Protein AF-A0A097PQG5-F1 (afdb_monomer_lite)

Sequence (166 aa):
MKFKAFMTETGVNLLEKRFIPSLEKTAKTCHLYFTKTHTLFLHNLLNGDGIQSIAQFTNQLLFDDFKISSQNDDRIAFLIDLSLLLRALRSSVAVCSDYNRLQIKLVKKVNQNCTVAMPFLTFETRGFKSAVIQDIPISKPLSRAQVVELQNALDMAQDIPQTLIQ

InterPro domains:
  IPR007150 HUS1/Mec3 [PF04005] (1-161)
  IPR007150 HUS1/Mec3 [PTHR12900] (1-166)

Structure (mmCIF, N/CA/C/O backbone):
data_AF-A0A097PQG5-F1
#
_entry.id   AF-A0A097PQG5-F1
#
loop_
_atom_site.group_PDB
_atom_site.id
_atom_site.type_symbol
_atom_site.label_atom_id
_atom_site.label_alt_id
_atom_site.label_comp_id
_atom_site.label_asym_id
_atom_site.label_entity_id
_atom_site.label_seq_id
_atom_site.pdbx_PDB_ins_code
_atom_site.Cartn_x
_atom_site.Cartn_y
_atom_site.Cartn_z
_atom_site.occupancy
_atom_site.B_iso_or_equiv
_atom_site.auth_seq_id
_atom_site.auth_comp_id
_atom_site.auth_asym_id
_atom_site.auth_atom_id
_atom_site.pdbx_PDB_model_num
ATOM 1 N N . MET A 1 1 ? 2.535 -10.122 12.730 1.00 89.94 1 MET A N 1
ATOM 2 C CA . MET A 1 1 ? 1.948 -9.705 11.440 1.00 89.94 1 MET A CA 1
ATOM 3 C C . MET A 1 1 ? 2.916 -10.023 10.315 1.00 89.94 1 MET A C 1
ATOM 5 O O . MET A 1 1 ? 4.123 -9.960 10.537 1.00 89.94 1 MET A O 1
ATOM 9 N N . LYS A 1 2 ? 2.404 -10.394 9.147 1.00 94.38 2 LYS A N 1
ATOM 10 C CA . LYS A 1 2 ? 3.172 -10.669 7.932 1.00 94.38 2 LYS A CA 1
ATOM 11 C C . LYS A 1 2 ? 2.433 -10.035 6.760 1.00 94.38 2 LYS A C 1
ATOM 13 O O . LYS A 1 2 ? 1.211 -10.115 6.698 1.00 94.38 2 LYS A O 1
ATOM 18 N N . PHE A 1 3 ? 3.180 -9.430 5.852 1.00 97.75 3 PHE A N 1
ATOM 19 C CA . PHE A 1 3 ? 2.669 -8.945 4.578 1.00 97.75 3 PHE A CA 1
ATOM 20 C C . PHE A 1 3 ? 3.714 -9.237 3.505 1.00 97.75 3 PHE A C 1
ATOM 22 O O . PHE A 1 3 ? 4.904 -8.985 3.717 1.00 97.75 3 PHE A O 1
ATOM 29 N N . LYS A 1 4 ? 3.275 -9.804 2.386 1.00 98.12 4 LYS A N 1
ATOM 30 C CA . LYS A 1 4 ? 4.079 -10.037 1.188 1.00 98.12 4 LYS A CA 1
ATOM 31 C C . LYS A 1 4 ? 3.160 -10.003 -0.027 1.00 98.12 4 LYS A C 1
ATOM 33 O O . LYS A 1 4 ? 2.117 -10.642 -0.008 1.00 98.12 4 LYS A O 1
ATOM 38 N N . ALA A 1 5 ? 3.579 -9.313 -1.074 1.00 97.69 5 ALA A N 1
ATOM 39 C CA . ALA A 1 5 ? 2.872 -9.252 -2.342 1.00 97.69 5 ALA A CA 1
ATOM 40 C C . ALA A 1 5 ? 3.871 -9.071 -3.490 1.00 97.69 5 ALA A C 1
ATOM 42 O O . ALA A 1 5 ? 4.981 -8.574 -3.275 1.00 97.69 5 ALA A O 1
ATOM 43 N N . PHE A 1 6 ? 3.478 -9.451 -4.700 1.00 96.94 6 PHE A N 1
ATOM 44 C CA . PHE A 1 6 ? 4.130 -9.006 -5.927 1.00 96.94 6 PHE A CA 1
ATOM 45 C C . PHE A 1 6 ? 3.255 -7.939 -6.565 1.00 96.94 6 PHE A C 1
ATOM 47 O O . PHE A 1 6 ? 2.044 -8.081 -6.590 1.00 96.94 6 PHE A O 1
ATOM 54 N N . MET A 1 7 ? 3.828 -6.853 -7.061 1.00 95.75 7 MET A N 1
ATOM 55 C CA . MET A 1 7 ? 3.031 -5.830 -7.726 1.00 95.75 7 MET A CA 1
ATOM 56 C C . MET A 1 7 ? 2.669 -6.246 -9.152 1.00 95.75 7 MET A C 1
ATOM 58 O O . MET A 1 7 ? 3.453 -6.906 -9.844 1.00 95.75 7 MET A O 1
ATOM 62 N N . THR A 1 8 ? 1.480 -5.853 -9.600 1.00 95.25 8 THR A N 1
ATOM 63 C CA . THR A 1 8 ? 1.106 -5.880 -11.022 1.00 95.25 8 THR A CA 1
ATOM 64 C C . THR A 1 8 ? 1.790 -4.726 -11.754 1.00 95.25 8 THR A C 1
ATOM 66 O O . THR A 1 8 ? 2.112 -3.698 -11.154 1.00 95.25 8 THR A O 1
ATOM 69 N N . GLU A 1 9 ? 1.992 -4.854 -13.065 1.00 92.62 9 GLU A N 1
ATOM 70 C CA . GLU A 1 9 ? 2.520 -3.749 -13.875 1.00 92.62 9 GLU A CA 1
ATOM 71 C C . GLU A 1 9 ? 1.590 -2.524 -13.821 1.00 92.62 9 GLU A C 1
ATOM 73 O O . GLU A 1 9 ? 2.040 -1.386 -13.659 1.00 92.62 9 GLU A O 1
ATOM 78 N N . THR A 1 10 ? 0.275 -2.757 -13.880 1.00 94.44 10 THR A N 1
ATOM 79 C CA . THR A 1 10 ? -0.747 -1.715 -13.739 1.00 94.44 10 THR A CA 1
ATOM 80 C C . THR A 1 10 ? -0.638 -1.000 -12.396 1.00 94.44 10 THR A C 1
ATOM 82 O O . THR A 1 10 ? -0.637 0.229 -12.366 1.00 94.44 10 THR A O 1
ATOM 85 N N . GLY A 1 11 ? -0.495 -1.742 -11.296 1.00 95.69 11 GLY A N 1
ATOM 86 C CA . GLY A 1 11 ? -0.351 -1.197 -9.950 1.00 95.69 11 GLY A CA 1
ATOM 87 C C . GLY A 1 11 ? 0.916 -0.363 -9.793 1.00 95.69 11 GLY A C 1
ATOM 88 O O . GLY A 1 11 ? 0.865 0.738 -9.247 1.00 95.69 11 GLY A O 1
ATOM 89 N N . VAL A 1 12 ? 2.042 -0.840 -10.331 1.00 94.62 12 VAL A N 1
ATOM 90 C CA . VAL A 1 12 ? 3.304 -0.086 -10.348 1.00 94.62 12 VAL A CA 1
ATOM 91 C C . VAL A 1 12 ? 3.147 1.224 -11.114 1.00 94.62 12 VAL A C 1
ATOM 93 O O . VAL A 1 12 ? 3.441 2.282 -10.565 1.00 94.62 12 VAL A O 1
ATOM 96 N N . ASN A 1 13 ? 2.646 1.179 -12.351 1.00 94.44 13 ASN A N 1
ATOM 97 C CA . ASN A 1 13 ? 2.461 2.374 -13.178 1.00 94.44 13 ASN A CA 1
ATOM 98 C C . ASN A 1 13 ? 1.472 3.366 -12.545 1.00 94.44 13 ASN A C 1
ATOM 100 O O . ASN A 1 13 ? 1.703 4.576 -12.575 1.00 94.44 13 ASN A O 1
ATOM 104 N N . LEU A 1 14 ? 0.383 2.868 -11.954 1.00 96.62 14 LEU A N 1
ATOM 105 C CA . LEU A 1 14 ? -0.605 3.684 -11.255 1.00 96.62 14 LEU A CA 1
ATOM 106 C C . LEU A 1 14 ? 0.019 4.420 -10.067 1.00 96.62 14 LEU A C 1
ATOM 108 O O . LEU A 1 14 ? -0.134 5.638 -9.961 1.00 96.62 14 LEU A O 1
ATOM 112 N N . LEU A 1 15 ? 0.725 3.701 -9.191 1.00 97.19 15 LEU A N 1
ATOM 113 C CA . LEU A 1 15 ? 1.319 4.294 -7.997 1.00 97.19 15 LEU A CA 1
ATOM 114 C C . LEU A 1 15 ? 2.502 5.206 -8.345 1.00 97.19 15 LEU A C 1
ATOM 116 O O . LEU A 1 15 ? 2.534 6.340 -7.878 1.00 97.19 15 LEU A O 1
ATOM 120 N N . GLU A 1 16 ? 3.437 4.756 -9.184 1.00 96.25 16 GLU A N 1
ATOM 121 C CA . GLU A 1 16 ? 4.674 5.487 -9.491 1.00 96.25 16 GLU A CA 1
ATOM 122 C C . GLU A 1 16 ? 4.442 6.723 -10.363 1.00 96.25 16 GLU A C 1
ATOM 124 O O . GLU A 1 16 ? 4.964 7.787 -10.043 1.00 96.25 16 GLU A O 1
ATOM 129 N N . LYS A 1 17 ? 3.648 6.617 -11.438 1.00 96.38 17 LYS A N 1
ATOM 130 C CA . LYS A 1 17 ? 3.522 7.704 -12.429 1.00 96.38 17 LYS A CA 1
ATOM 131 C C . LYS A 1 17 ? 2.400 8.682 -12.124 1.00 96.38 17 LYS A C 1
ATOM 133 O O . LYS A 1 17 ? 2.440 9.814 -12.603 1.00 96.38 17 LYS A O 1
ATOM 138 N N . ARG A 1 18 ? 1.363 8.246 -11.401 1.00 95.56 18 ARG A N 1
ATOM 139 C CA . ARG A 1 18 ? 0.110 9.008 -11.273 1.00 95.56 18 ARG A CA 1
ATOM 140 C C . ARG A 1 18 ? -0.213 9.342 -9.828 1.00 95.56 18 ARG A C 1
ATOM 142 O O . ARG A 1 18 ? -0.247 10.513 -9.466 1.00 95.56 18 ARG A O 1
ATOM 149 N N . PHE A 1 19 ? -0.458 8.324 -9.012 1.00 96.75 19 PHE A N 1
ATOM 150 C CA . PHE A 1 19 ? -1.073 8.520 -7.708 1.00 96.75 19 PHE A CA 1
ATOM 151 C C . PHE A 1 19 ? -0.103 9.096 -6.670 1.00 96.75 19 PHE A C 1
ATOM 153 O O . PHE A 1 19 ? -0.363 10.178 -6.145 1.00 96.75 19 PHE A O 1
ATOM 160 N N . ILE A 1 20 ? 1.033 8.437 -6.406 1.00 97.44 20 ILE A N 1
ATOM 161 C CA . ILE A 1 20 ? 1.978 8.895 -5.374 1.00 97.44 20 ILE A CA 1
ATOM 162 C C . ILE A 1 20 ? 2.556 10.284 -5.697 1.00 97.44 20 ILE A C 1
ATOM 164 O O . ILE A 1 20 ? 2.523 11.126 -4.800 1.00 97.44 20 ILE A O 1
ATOM 168 N N . PRO A 1 21 ? 2.980 10.604 -6.942 1.00 96.94 21 PRO A N 1
ATOM 169 C CA . PRO A 1 21 ? 3.427 11.960 -7.276 1.00 96.94 21 PRO A CA 1
ATOM 170 C C . PRO A 1 21 ? 2.360 13.038 -7.071 1.00 96.94 21 PRO A C 1
ATOM 172 O O . PRO A 1 21 ? 2.693 14.195 -6.828 1.00 96.94 21 PRO A O 1
ATOM 175 N N . SER A 1 22 ? 1.076 12.691 -7.209 1.00 95.38 22 SER A N 1
ATOM 176 C CA . SER A 1 22 ? -0.019 13.622 -6.935 1.00 95.38 22 SER A CA 1
ATOM 177 C C . SER A 1 22 ? -0.217 13.811 -5.434 1.00 95.38 22 SER A C 1
ATOM 179 O O . SER A 1 22 ? -0.338 14.944 -4.979 1.00 95.38 22 SER A O 1
ATOM 181 N N . LEU A 1 23 ? -0.221 12.717 -4.668 1.00 95.12 23 LEU A N 1
ATOM 182 C CA . LEU A 1 23 ? -0.412 12.749 -3.219 1.00 95.12 23 LEU A CA 1
ATOM 183 C C . LEU A 1 23 ? 0.740 13.471 -2.500 1.00 95.12 23 LEU A C 1
ATOM 185 O O . LEU A 1 23 ? 0.501 14.203 -1.543 1.00 95.12 23 LEU A O 1
ATOM 189 N N . GLU A 1 24 ? 1.976 13.327 -2.985 1.00 94.56 24 GLU A N 1
ATOM 190 C CA . GLU A 1 24 ? 3.166 13.984 -2.420 1.00 94.56 24 GLU A CA 1
ATOM 191 C C . GLU A 1 24 ? 3.087 15.523 -2.479 1.00 94.56 24 GLU A C 1
ATOM 193 O O . GLU A 1 24 ? 3.674 16.214 -1.648 1.00 94.56 24 GLU A O 1
ATOM 198 N N . LYS A 1 25 ? 2.306 16.088 -3.414 1.00 92.12 25 LYS A N 1
ATOM 199 C CA . LYS A 1 25 ? 2.086 17.545 -3.491 1.00 92.12 25 LYS A CA 1
ATOM 200 C C . LYS A 1 25 ? 1.277 18.084 -2.315 1.00 92.12 25 LYS A C 1
ATOM 202 O O . LYS A 1 25 ? 1.395 19.262 -1.992 1.00 92.12 25 LYS A O 1
ATOM 207 N N . THR A 1 26 ? 0.439 17.246 -1.709 1.00 89.69 26 THR A N 1
ATOM 208 C CA . THR A 1 26 ? 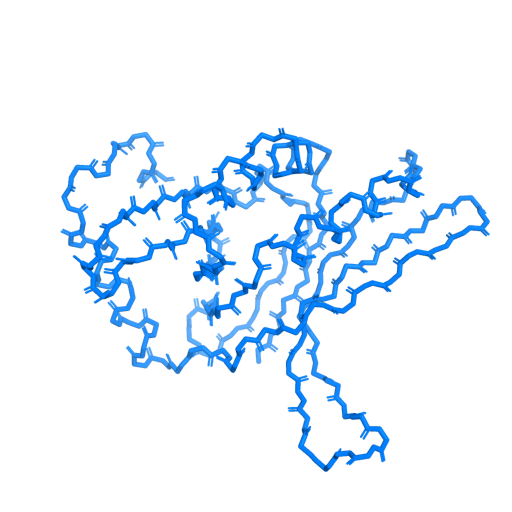-0.467 17.630 -0.618 1.00 89.69 26 THR A CA 1
ATOM 209 C C . THR A 1 26 ? -0.042 17.056 0.729 1.00 89.69 26 THR A C 1
ATOM 211 O O . THR A 1 26 ? -0.417 17.598 1.762 1.00 89.69 26 THR A O 1
ATOM 214 N N . ALA A 1 27 ? 0.745 15.978 0.737 1.00 92.31 27 ALA A N 1
ATOM 215 C CA . ALA A 1 27 ? 1.105 15.231 1.933 1.00 92.31 27 ALA A CA 1
ATOM 216 C C . ALA A 1 27 ? 2.585 14.829 1.925 1.00 92.31 27 ALA A C 1
ATOM 218 O O . ALA A 1 27 ? 3.111 14.379 0.913 1.00 92.31 27 ALA A O 1
ATOM 219 N N . LYS A 1 28 ? 3.247 14.898 3.086 1.00 94.19 28 LYS A N 1
ATOM 220 C CA . LYS A 1 28 ? 4.577 14.283 3.280 1.00 94.19 28 LYS A CA 1
ATOM 221 C C . LYS A 1 28 ? 4.473 12.811 3.677 1.00 94.19 28 LYS A C 1
ATOM 223 O O . LYS A 1 28 ? 5.287 11.983 3.277 1.00 94.19 28 LYS A O 1
ATOM 228 N N . THR A 1 29 ? 3.452 12.486 4.466 1.00 95.75 29 THR A N 1
ATOM 229 C CA . THR A 1 29 ? 3.188 11.142 4.975 1.00 95.75 29 THR A CA 1
ATOM 230 C C . THR A 1 29 ? 1.709 10.800 4.841 1.00 95.75 29 THR A C 1
ATOM 232 O O . THR A 1 29 ? 0.835 11.674 4.842 1.00 95.75 29 THR A O 1
ATOM 235 N N . CYS A 1 30 ? 1.412 9.509 4.752 1.00 96.06 30 CYS A N 1
ATOM 236 C CA . CYS A 1 30 ? 0.049 9.001 4.854 1.00 96.06 30 CYS A CA 1
ATOM 237 C C . CYS A 1 30 ? 0.030 7.686 5.632 1.00 96.06 30 CYS A C 1
ATOM 239 O O . CYS A 1 30 ? 1.058 7.022 5.788 1.00 96.06 30 CYS A O 1
ATOM 241 N N . HIS A 1 31 ? -1.152 7.295 6.099 1.00 97.38 31 HIS A N 1
ATOM 242 C CA . HIS A 1 31 ? -1.377 5.933 6.550 1.00 97.38 31 HIS A CA 1
ATOM 243 C C . HIS A 1 31 ? -1.539 5.037 5.327 1.00 97.38 31 HIS A C 1
ATOM 245 O O . HIS A 1 31 ? -2.399 5.281 4.481 1.00 97.38 31 HIS A O 1
ATOM 251 N N . LEU A 1 32 ? -0.711 4.003 5.243 1.00 97.81 32 LEU A N 1
ATOM 252 C CA . LEU A 1 32 ? -0.924 2.886 4.339 1.00 97.81 32 LEU A CA 1
ATOM 253 C C . LEU A 1 32 ? -1.681 1.811 5.109 1.00 97.81 32 LEU A C 1
ATOM 255 O O . LEU A 1 32 ? -1.208 1.346 6.149 1.00 97.81 32 LEU A O 1
ATOM 259 N N . TYR A 1 33 ? -2.863 1.454 4.622 1.00 97.94 33 TYR A N 1
ATOM 260 C CA . TYR A 1 33 ? -3.784 0.558 5.303 1.00 97.94 33 TYR A CA 1
ATOM 261 C C . TYR A 1 33 ? -4.118 -0.641 4.420 1.00 97.94 33 TYR A C 1
ATOM 263 O O . TYR A 1 33 ? -4.800 -0.524 3.406 1.00 97.94 33 TYR A O 1
ATOM 271 N N . PHE A 1 34 ? -3.608 -1.806 4.809 1.00 97.94 34 PHE A N 1
ATOM 272 C CA . PHE A 1 34 ? -3.858 -3.075 4.145 1.00 97.94 34 PHE A CA 1
ATOM 273 C C . PHE A 1 34 ? -4.999 -3.822 4.821 1.00 97.94 34 PHE A C 1
ATOM 275 O O . PHE A 1 34 ? -4.986 -4.041 6.035 1.00 97.94 34 PHE A O 1
ATOM 282 N N . THR A 1 35 ? -5.931 -4.291 4.002 1.00 96.38 35 THR A N 1
ATOM 283 C CA . THR A 1 35 ? -6.999 -5.220 4.372 1.00 96.38 35 THR A CA 1
ATOM 284 C C . THR A 1 35 ? -6.930 -6.456 3.467 1.00 96.38 35 THR A C 1
ATOM 286 O O . THR A 1 35 ? -6.086 -6.541 2.570 1.00 96.38 35 THR A O 1
ATOM 289 N N . LYS A 1 36 ? -7.827 -7.429 3.667 1.00 95.62 36 LYS A N 1
ATOM 290 C CA . LYS A 1 36 ? -7.900 -8.623 2.805 1.00 95.62 36 LYS A CA 1
ATOM 291 C C . LYS A 1 36 ? -8.232 -8.293 1.350 1.00 95.62 36 LYS A C 1
ATOM 293 O O . LYS A 1 36 ? -7.745 -8.976 0.453 1.00 95.62 36 LYS A O 1
ATOM 298 N N . THR A 1 37 ? -9.044 -7.265 1.122 1.00 95.19 37 THR A N 1
ATOM 299 C CA . THR A 1 37 ? -9.606 -6.941 -0.198 1.00 95.19 37 THR A CA 1
ATOM 300 C C . THR A 1 37 ? -9.023 -5.670 -0.796 1.00 95.19 37 THR A C 1
ATOM 302 O O . THR A 1 37 ? -8.864 -5.591 -2.012 1.00 95.19 37 THR A O 1
ATOM 305 N N . HIS A 1 38 ? -8.645 -4.716 0.051 1.00 96.12 38 HIS A N 1
ATOM 306 C CA . HIS A 1 38 ? -8.250 -3.375 -0.352 1.00 96.12 38 HIS A CA 1
ATOM 307 C C . HIS A 1 38 ? -6.956 -2.905 0.293 1.00 96.12 38 HIS A C 1
ATOM 309 O O . HIS A 1 38 ? -6.630 -3.254 1.433 1.00 96.12 38 HIS A O 1
ATOM 315 N N . THR A 1 39 ? -6.279 -2.025 -0.431 1.00 97.44 39 THR A N 1
ATOM 316 C CA . THR A 1 39 ? -5.167 -1.222 0.058 1.00 97.44 39 THR A CA 1
ATOM 317 C C . THR A 1 39 ? -5.536 0.240 -0.058 1.00 97.44 39 THR A C 1
ATOM 319 O O . THR A 1 39 ? -5.931 0.705 -1.128 1.00 97.44 39 THR A O 1
ATOM 322 N N . LEU A 1 40 ? -5.408 0.951 1.057 1.00 96.94 40 LEU A N 1
ATOM 323 C CA . LEU A 1 40 ? -5.839 2.329 1.175 1.00 96.94 40 LEU A CA 1
ATOM 324 C C . LEU A 1 40 ? -4.676 3.246 1.534 1.00 96.94 40 LEU A C 1
ATOM 326 O O . LEU A 1 40 ? -3.820 2.904 2.351 1.00 96.94 40 LEU A O 1
ATOM 330 N N . PHE A 1 41 ? -4.689 4.433 0.940 1.00 96.56 41 PHE A N 1
ATOM 331 C CA . PHE A 1 41 ? -3.811 5.545 1.273 1.00 96.56 41 PHE A CA 1
ATOM 332 C C . PHE A 1 41 ? -4.666 6.626 1.920 1.00 96.56 41 PHE A C 1
ATOM 334 O O . PHE A 1 41 ? -5.527 7.219 1.270 1.00 96.56 41 PHE A O 1
ATOM 341 N N . LEU A 1 42 ? -4.442 6.847 3.213 1.00 94.69 42 LEU A N 1
ATOM 342 C CA . LEU A 1 42 ? -5.268 7.717 4.041 1.00 94.69 42 LEU A CA 1
ATOM 343 C C . LEU A 1 42 ? -4.404 8.858 4.574 1.00 94.69 42 LEU A C 1
ATOM 345 O O . LEU A 1 42 ? -3.531 8.659 5.425 1.00 94.69 42 LEU A O 1
ATOM 349 N N . HIS A 1 43 ? -4.630 10.061 4.065 1.00 93.69 43 HIS A N 1
ATOM 350 C CA . HIS A 1 43 ? -3.993 11.274 4.555 1.00 93.69 43 HIS A CA 1
ATOM 351 C C . HIS A 1 43 ? -4.995 12.100 5.359 1.00 93.69 43 HIS A C 1
ATOM 353 O O . HIS A 1 43 ? -6.112 12.349 4.907 1.00 93.69 43 HIS A O 1
ATOM 359 N N . ASN A 1 44 ? -4.561 12.509 6.553 1.00 89.75 44 ASN A N 1
ATOM 360 C CA . ASN A 1 44 ? -5.296 13.398 7.448 1.00 89.75 44 ASN A CA 1
ATOM 361 C C . ASN A 1 44 ? -6.710 12.923 7.859 1.00 89.75 44 ASN A C 1
ATOM 363 O O . ASN A 1 44 ? -7.577 13.721 8.193 1.00 89.75 44 ASN A O 1
ATOM 367 N N . LEU A 1 45 ? -6.948 11.607 7.868 1.00 87.81 45 LEU A N 1
ATOM 368 C CA . LEU A 1 45 ? -8.257 11.049 8.228 1.00 87.81 45 LEU A CA 1
ATOM 369 C C . LEU A 1 45 ? -8.610 11.233 9.715 1.00 87.81 45 LEU A C 1
ATOM 371 O O . LEU A 1 45 ? -9.766 11.461 10.036 1.00 87.81 45 LEU A O 1
ATOM 375 N N . LEU A 1 46 ? -7.620 11.137 10.610 1.00 86.06 46 LEU A N 1
ATOM 376 C CA . LEU A 1 46 ? -7.836 11.190 12.064 1.00 86.06 46 LEU A CA 1
ATOM 377 C C . LEU A 1 46 ? -7.701 12.594 12.664 1.00 86.06 46 LEU A C 1
ATOM 379 O O . LEU A 1 46 ? -8.298 12.874 13.696 1.00 86.06 46 LEU A O 1
ATOM 383 N N . ASN A 1 47 ? -6.899 13.463 12.046 1.00 80.25 47 ASN A N 1
ATOM 384 C CA . ASN A 1 47 ? -6.551 14.756 12.639 1.00 80.25 47 ASN A CA 1
ATOM 385 C C . ASN A 1 47 ? -7.467 15.890 12.160 1.00 80.25 47 ASN A C 1
ATOM 387 O O . ASN A 1 47 ? -7.535 16.915 12.829 1.00 80.25 47 ASN A O 1
ATOM 391 N N . GLY A 1 48 ? -8.163 15.718 11.028 1.00 69.12 48 GLY A N 1
ATOM 392 C CA . GLY A 1 48 ? -9.155 16.673 10.520 1.00 69.12 48 GLY A CA 1
ATOM 393 C C . GLY A 1 48 ? -8.618 18.065 10.159 1.00 69.12 48 GLY A C 1
ATOM 394 O O . GLY A 1 48 ? -9.413 18.940 9.832 1.00 69.12 48 GLY A O 1
ATOM 395 N N . ASP A 1 49 ? -7.301 18.288 10.206 1.00 73.25 49 ASP A N 1
ATOM 396 C CA . ASP A 1 49 ? -6.677 19.601 10.011 1.00 73.25 49 ASP A CA 1
ATOM 397 C C . ASP A 1 49 ? -5.955 19.676 8.660 1.00 73.25 49 ASP A C 1
ATOM 399 O O . ASP A 1 49 ? -4.992 18.949 8.419 1.00 73.25 49 ASP A O 1
ATOM 403 N N . GLY A 1 50 ? -6.442 20.511 7.743 1.00 81.44 50 GLY A N 1
ATOM 404 C CA . GLY A 1 50 ? -5.912 20.635 6.383 1.00 81.44 50 GLY A CA 1
ATOM 405 C C . GLY A 1 50 ? -6.554 19.687 5.362 1.00 81.44 50 GLY A C 1
ATOM 406 O O . GLY A 1 50 ? -7.695 19.255 5.508 1.00 81.44 50 GLY A O 1
ATOM 407 N N . ILE A 1 51 ? -5.834 19.388 4.274 1.00 85.88 51 ILE A N 1
ATOM 408 C CA . ILE A 1 51 ? -6.367 18.602 3.149 1.00 85.88 51 ILE A CA 1
ATOM 409 C C . ILE A 1 51 ? -6.520 17.136 3.564 1.00 85.88 51 ILE A C 1
ATOM 411 O O . ILE A 1 51 ? -5.554 16.495 3.969 1.00 85.88 51 ILE A O 1
ATOM 415 N N . GLN A 1 52 ? -7.722 16.584 3.420 1.00 88.62 52 GLN A N 1
ATOM 416 C CA . GLN A 1 52 ? -7.976 15.152 3.561 1.00 88.62 52 GLN A CA 1
ATOM 417 C C . GLN A 1 52 ? -7.855 14.461 2.197 1.00 88.62 52 GLN A C 1
ATOM 419 O O . GLN A 1 52 ? -8.322 14.980 1.186 1.00 88.62 52 GLN A O 1
ATOM 424 N N . SER A 1 53 ? -7.234 13.279 2.159 1.00 89.69 53 SER A N 1
ATOM 425 C CA . SER A 1 53 ? -7.197 12.444 0.953 1.00 89.69 53 SER A CA 1
ATOM 426 C C . SER A 1 53 ? -7.407 10.982 1.313 1.00 89.69 53 SER A C 1
ATOM 428 O O . SER A 1 53 ? -6.668 10.421 2.123 1.00 89.69 53 SER A O 1
ATOM 430 N N . ILE A 1 54 ? -8.382 10.357 0.659 1.00 91.69 54 ILE A N 1
ATOM 431 C CA . ILE A 1 54 ? -8.727 8.944 0.805 1.00 91.69 54 ILE A CA 1
ATOM 432 C C . ILE A 1 54 ? -8.627 8.316 -0.581 1.00 91.69 54 ILE A C 1
ATOM 434 O O . ILE A 1 54 ? -9.322 8.726 -1.506 1.00 91.69 54 ILE A O 1
ATOM 438 N N . ALA A 1 55 ? -7.751 7.329 -0.732 1.00 93.00 55 ALA A N 1
ATOM 439 C CA . ALA A 1 55 ? -7.682 6.524 -1.942 1.00 93.00 55 ALA A CA 1
ATOM 440 C C . ALA A 1 55 ? -7.759 5.049 -1.582 1.00 93.00 55 ALA A C 1
ATOM 442 O O . ALA A 1 55 ? -7.022 4.586 -0.713 1.00 93.00 55 ALA A O 1
ATOM 443 N N . GLN A 1 56 ? -8.629 4.325 -2.278 1.00 93.69 56 GLN A N 1
ATOM 444 C CA . GLN A 1 56 ? -8.856 2.899 -2.099 1.00 93.69 56 GLN A CA 1
ATOM 445 C C . GLN A 1 56 ? -8.624 2.186 -3.426 1.00 93.69 56 GLN A C 1
ATOM 447 O O . GLN A 1 56 ? -9.166 2.574 -4.458 1.00 93.69 56 GLN A O 1
ATOM 452 N N . PHE A 1 57 ? -7.815 1.133 -3.388 1.00 95.38 57 PHE A N 1
ATOM 453 C CA . PHE A 1 57 ? -7.554 0.273 -4.533 1.00 95.38 57 PHE A CA 1
ATOM 454 C C . PHE A 1 57 ? -7.825 -1.174 -4.149 1.00 95.38 57 PHE A C 1
ATOM 456 O O . PHE A 1 57 ? -7.431 -1.616 -3.065 1.00 95.38 57 PHE A O 1
ATOM 463 N N . THR A 1 58 ? -8.465 -1.928 -5.041 1.00 96.25 58 THR A N 1
ATOM 464 C CA . THR A 1 58 ? -8.587 -3.375 -4.863 1.00 96.25 58 THR A CA 1
ATOM 465 C C . THR A 1 58 ? -7.194 -4.001 -4.870 1.00 96.25 58 THR A C 1
ATOM 467 O O . THR A 1 58 ? -6.303 -3.597 -5.624 1.00 96.25 58 THR A O 1
ATOM 470 N N . ASN A 1 59 ? -6.984 -5.015 -4.034 1.00 96.69 59 ASN A N 1
ATOM 471 C CA . ASN A 1 59 ? -5.695 -5.695 -3.967 1.00 96.69 59 ASN A CA 1
ATOM 472 C C . ASN A 1 59 ? -5.337 -6.347 -5.308 1.00 96.69 59 ASN A C 1
ATOM 474 O O . ASN A 1 59 ? -4.168 -6.353 -5.661 1.00 96.69 59 ASN A O 1
ATOM 478 N N . GLN A 1 60 ? -6.330 -6.807 -6.075 1.00 96.44 60 GLN A N 1
ATOM 479 C CA . GLN A 1 60 ? -6.147 -7.372 -7.419 1.00 96.44 60 GLN A CA 1
ATOM 480 C C . GLN A 1 60 ? -5.617 -6.349 -8.434 1.00 96.44 60 GLN A C 1
ATOM 482 O O . GLN A 1 60 ? -4.868 -6.709 -9.334 1.00 96.44 60 GLN A O 1
ATOM 487 N N . LEU A 1 61 ? -5.977 -5.066 -8.298 1.00 96.25 61 LEU A N 1
ATOM 488 C CA . LEU A 1 61 ? -5.436 -4.016 -9.160 1.00 96.25 61 LEU A CA 1
ATOM 489 C C . LEU A 1 61 ? -3.950 -3.778 -8.874 1.00 96.25 61 LEU A C 1
ATOM 491 O O . LEU A 1 61 ? -3.175 -3.553 -9.802 1.00 96.25 61 LEU A O 1
ATOM 495 N N . LEU A 1 62 ? -3.555 -3.793 -7.599 1.00 96.75 62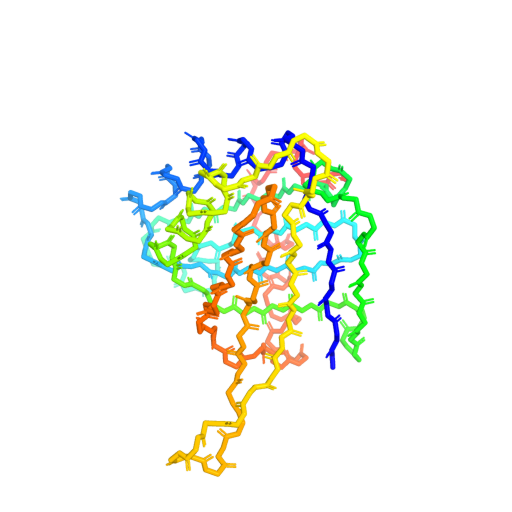 LEU A N 1
ATOM 496 C CA . LEU A 1 62 ? -2.196 -3.441 -7.183 1.00 96.75 62 LEU A CA 1
ATOM 497 C C . LEU A 1 62 ? -1.225 -4.624 -7.161 1.00 96.75 62 LEU A C 1
ATOM 499 O O . LEU A 1 62 ? -0.025 -4.432 -7.378 1.00 96.75 62 LEU A O 1
ATOM 503 N N . PHE A 1 63 ? -1.718 -5.824 -6.865 1.00 97.06 63 PHE A N 1
ATOM 504 C CA . PHE A 1 63 ? -0.897 -6.960 -6.478 1.00 97.06 63 PHE A CA 1
ATOM 505 C C . PHE A 1 63 ? -1.355 -8.277 -7.097 1.00 97.06 63 PHE A C 1
ATOM 507 O O . PHE A 1 63 ? -2.542 -8.585 -7.121 1.00 97.06 63 PHE A O 1
ATOM 514 N N . ASP A 1 64 ? -0.370 -9.108 -7.419 1.00 94.62 64 ASP A N 1
ATOM 515 C CA . ASP A 1 64 ? -0.523 -10.553 -7.511 1.00 94.62 64 ASP A CA 1
ATOM 516 C C . ASP A 1 64 ? 0.099 -11.222 -6.281 1.00 94.62 64 ASP A C 1
ATOM 518 O O . ASP A 1 64 ? 0.986 -10.675 -5.613 1.00 94.62 64 ASP A O 1
ATOM 522 N N . ASP A 1 65 ? -0.373 -12.428 -5.962 1.00 94.69 65 ASP A N 1
ATOM 523 C CA . ASP A 1 65 ? 0.094 -13.215 -4.815 1.00 94.69 65 ASP A CA 1
ATOM 524 C C . ASP A 1 65 ? 0.093 -12.431 -3.486 1.00 94.69 65 ASP A C 1
ATOM 526 O O . ASP A 1 65 ? 1.010 -12.541 -2.662 1.00 94.69 65 ASP A O 1
ATOM 530 N N . PHE A 1 66 ? -0.953 -11.629 -3.268 1.00 97.38 66 PHE A N 1
ATOM 531 C CA . PHE A 1 66 ? -1.144 -10.858 -2.044 1.00 97.38 66 PHE A CA 1
ATOM 532 C C . PHE A 1 66 ? -1.362 -11.781 -0.838 1.00 97.38 66 PHE A C 1
ATOM 534 O O . PHE A 1 66 ? -2.320 -12.552 -0.776 1.00 97.38 66 PHE A O 1
ATOM 541 N N . LYS A 1 67 ? -0.474 -11.689 0.155 1.00 97.81 67 LYS A N 1
ATOM 542 C CA . LYS A 1 67 ? -0.527 -12.459 1.401 1.00 97.81 67 LYS A CA 1
ATOM 543 C C . LYS A 1 67 ? -0.409 -11.521 2.588 1.00 97.81 67 LYS A C 1
ATOM 545 O O . LYS A 1 67 ? 0.628 -10.888 2.795 1.00 97.81 67 LYS A O 1
ATOM 550 N N . ILE A 1 68 ? -1.446 -11.501 3.414 1.00 97.38 68 ILE A N 1
ATOM 551 C CA . ILE A 1 68 ? -1.495 -10.755 4.668 1.00 97.38 68 ILE A CA 1
ATOM 552 C C . ILE A 1 68 ? -1.876 -11.692 5.813 1.00 97.38 68 ILE A C 1
ATOM 554 O O . ILE A 1 68 ? -2.660 -12.618 5.636 1.00 97.38 68 ILE A O 1
ATOM 558 N N . SER A 1 69 ? -1.27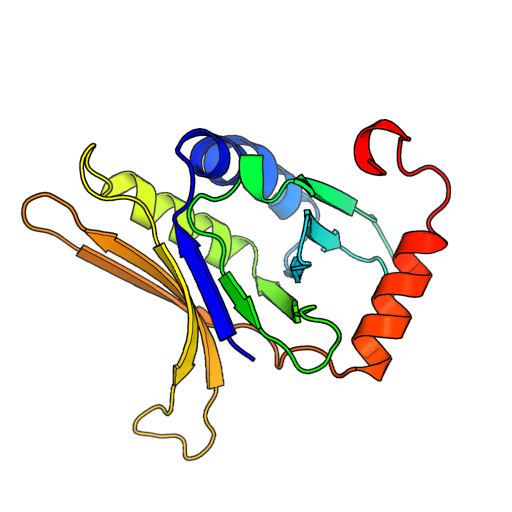1 -11.482 6.979 1.00 96.56 69 SER A N 1
ATOM 559 C CA . SER A 1 69 ? -1.631 -12.174 8.213 1.00 96.56 69 SER A CA 1
ATOM 560 C C . SER A 1 69 ? -1.428 -11.249 9.409 1.00 96.56 69 SER A C 1
ATOM 562 O O . SER A 1 69 ? -0.318 -10.757 9.649 1.00 96.56 69 SER A O 1
ATOM 564 N N . SER A 1 70 ? -2.482 -11.004 10.179 1.00 93.62 70 SER A N 1
ATOM 565 C CA . SER A 1 70 ? -2.465 -10.137 11.359 1.00 93.62 70 SER A CA 1
ATOM 566 C C . SER A 1 70 ? -3.491 -10.608 12.384 1.00 93.62 70 SER A C 1
ATOM 568 O O . SER A 1 70 ? -4.579 -11.034 12.024 1.00 93.62 70 SER A O 1
ATOM 570 N N . GLN A 1 71 ? -3.179 -10.458 13.673 1.00 91.50 71 GLN A N 1
ATOM 571 C CA . GLN A 1 71 ? -4.137 -10.724 14.759 1.00 91.50 71 GLN A CA 1
ATOM 572 C C . GLN A 1 71 ? -5.264 -9.675 14.829 1.00 91.50 71 GLN A C 1
ATOM 574 O O . GLN A 1 71 ? -6.188 -9.822 15.621 1.00 91.50 71 GLN A O 1
ATOM 579 N N . ASN A 1 72 ? -5.192 -8.629 14.002 1.00 92.38 72 ASN A N 1
ATOM 580 C CA . ASN A 1 72 ? -6.197 -7.577 13.889 1.00 92.38 72 ASN A CA 1
ATOM 581 C C . ASN A 1 72 ? -7.067 -7.818 12.645 1.00 92.38 72 ASN A C 1
ATOM 583 O O . ASN A 1 72 ? -7.078 -6.986 11.746 1.00 92.38 72 ASN A O 1
ATOM 587 N N . ASP A 1 73 ? -7.704 -8.985 12.536 1.00 92.75 73 ASP A N 1
ATOM 588 C CA . ASP A 1 73 ? -8.562 -9.351 11.394 1.00 92.75 73 ASP A CA 1
ATOM 589 C C . ASP A 1 73 ? -7.857 -9.263 10.026 1.00 92.75 73 ASP A C 1
ATOM 591 O O . ASP A 1 73 ? -8.438 -8.855 9.020 1.00 92.75 73 ASP A O 1
ATOM 595 N N . ASP A 1 74 ? -6.567 -9.624 9.995 1.00 95.44 74 ASP A N 1
ATOM 596 C CA . ASP A 1 74 ? -5.681 -9.468 8.833 1.00 95.44 74 ASP A CA 1
ATOM 597 C C . ASP A 1 74 ? -5.620 -8.037 8.279 1.00 95.44 74 ASP A C 1
ATOM 599 O O . ASP A 1 74 ? -5.390 -7.817 7.090 1.00 95.44 74 ASP A O 1
ATOM 603 N N . ARG A 1 75 ? -5.780 -7.053 9.166 1.00 96.38 75 ARG A N 1
ATOM 604 C CA . ARG A 1 75 ? -5.588 -5.635 8.885 1.00 96.38 75 ARG A CA 1
ATOM 605 C C . ARG A 1 75 ? -4.250 -5.155 9.434 1.00 96.38 75 ARG A C 1
ATOM 607 O O . ARG A 1 75 ? -3.831 -5.528 10.539 1.00 96.38 75 ARG A O 1
ATOM 614 N N . ILE A 1 76 ? -3.556 -4.338 8.651 1.00 97.75 76 ILE A N 1
ATOM 615 C CA . ILE A 1 76 ? -2.272 -3.734 9.020 1.00 97.75 76 ILE A CA 1
ATOM 616 C C . ILE A 1 76 ? -2.279 -2.285 8.542 1.00 97.75 76 ILE A C 1
ATOM 618 O O . ILE A 1 76 ? -2.444 -2.040 7.354 1.00 97.75 76 ILE A O 1
ATOM 622 N N . ALA A 1 77 ? -2.054 -1.338 9.452 1.00 97.69 77 ALA A N 1
ATOM 623 C CA . ALA A 1 77 ? -1.913 0.079 9.130 1.00 97.69 77 ALA A CA 1
ATOM 624 C C . ALA A 1 77 ? -0.624 0.647 9.729 1.00 97.69 77 ALA A C 1
ATOM 626 O O . ALA A 1 77 ? -0.219 0.245 10.823 1.00 97.69 77 ALA A O 1
ATOM 627 N N . PHE A 1 78 ? 0.016 1.581 9.031 1.00 97.88 78 PHE A N 1
ATOM 628 C CA . PHE A 1 78 ? 1.186 2.322 9.514 1.00 97.88 78 PHE A CA 1
ATOM 629 C C . PHE A 1 78 ? 1.379 3.614 8.718 1.00 97.88 78 PHE A C 1
ATOM 631 O O . PHE A 1 78 ? 0.889 3.731 7.597 1.00 97.88 78 PHE A O 1
ATOM 638 N N . LEU A 1 79 ? 2.125 4.566 9.278 1.00 97.69 79 LEU A N 1
ATOM 639 C CA . LEU A 1 79 ? 2.571 5.754 8.557 1.00 97.69 79 LEU A CA 1
ATOM 640 C C . LEU A 1 79 ? 3.792 5.435 7.696 1.00 97.69 79 LEU A C 1
ATOM 642 O O . LEU A 1 79 ? 4.709 4.728 8.130 1.00 97.69 79 LEU A O 1
ATOM 646 N N . ILE A 1 80 ? 3.808 6.004 6.496 1.00 98.00 80 ILE A N 1
ATOM 647 C CA . ILE A 1 80 ? 4.919 5.928 5.549 1.00 98.00 80 ILE A CA 1
ATOM 648 C C . ILE A 1 80 ? 5.212 7.312 4.962 1.00 98.00 80 ILE A C 1
ATOM 650 O O . ILE A 1 80 ? 4.302 8.120 4.771 1.00 98.00 80 ILE A O 1
ATOM 654 N N . ASP A 1 81 ? 6.489 7.577 4.689 1.00 97.88 81 ASP A N 1
ATOM 655 C CA . ASP A 1 81 ? 6.941 8.767 3.969 1.00 97.88 81 ASP A CA 1
ATOM 656 C C . ASP A 1 81 ? 6.770 8.576 2.457 1.00 97.88 81 ASP A C 1
ATOM 658 O O . ASP A 1 81 ? 7.256 7.598 1.876 1.00 97.88 81 ASP A O 1
ATOM 662 N N . LEU A 1 82 ? 6.061 9.511 1.824 1.00 97.94 82 LEU A N 1
ATOM 663 C CA . LEU A 1 82 ? 5.690 9.418 0.414 1.00 97.94 82 LEU A CA 1
ATOM 664 C C . LEU A 1 82 ? 6.882 9.621 -0.523 1.00 97.94 82 LEU A C 1
ATOM 666 O O . LEU A 1 82 ? 6.951 8.953 -1.555 1.00 97.94 82 LEU A O 1
ATOM 670 N N . SER A 1 83 ? 7.854 10.451 -0.140 1.00 97.69 83 SER A N 1
ATOM 671 C CA . SER A 1 83 ? 9.067 10.677 -0.932 1.00 97.69 83 SER A CA 1
ATOM 672 C C . SER A 1 83 ? 9.937 9.417 -0.977 1.00 97.69 83 SER A C 1
ATOM 674 O O . SER A 1 83 ? 10.454 9.025 -2.029 1.00 97.69 83 SER A O 1
ATOM 676 N N . LEU A 1 84 ? 10.040 8.708 0.155 1.00 98.00 84 LEU A N 1
ATOM 677 C CA . LEU A 1 84 ? 10.757 7.436 0.238 1.00 98.00 84 LEU A CA 1
ATOM 678 C C . LEU A 1 84 ? 10.038 6.336 -0.546 1.00 98.00 84 LEU A C 1
ATOM 680 O O . LEU A 1 84 ? 10.699 5.551 -1.230 1.00 98.00 84 LEU A O 1
ATOM 684 N N . LEU A 1 85 ? 8.704 6.308 -0.480 1.00 97.88 85 LEU A N 1
ATOM 685 C CA . LEU A 1 85 ? 7.868 5.388 -1.247 1.00 97.88 85 LEU A CA 1
ATOM 686 C C . LEU A 1 85 ? 8.010 5.599 -2.753 1.00 97.88 85 LEU A C 1
ATOM 688 O O . LEU A 1 85 ? 8.283 4.639 -3.477 1.00 97.88 85 LEU A O 1
ATOM 692 N N . LEU A 1 86 ? 7.894 6.840 -3.226 1.00 97.62 86 LEU A N 1
ATOM 693 C CA . LEU A 1 86 ? 8.043 7.159 -4.642 1.00 97.62 86 LEU A CA 1
ATOM 694 C C . LEU A 1 86 ? 9.443 6.812 -5.150 1.00 97.62 86 LEU A C 1
ATOM 696 O O . LEU A 1 86 ? 9.594 6.228 -6.224 1.00 97.62 86 LEU A O 1
ATOM 700 N N . ARG A 1 87 ? 10.478 7.120 -4.362 1.00 96.94 87 ARG A N 1
ATOM 701 C CA . ARG A 1 87 ? 11.862 6.776 -4.699 1.00 96.94 87 ARG A CA 1
ATOM 702 C C . ARG A 1 87 ? 12.065 5.264 -4.821 1.00 96.94 87 ARG A C 1
ATOM 704 O O . ARG A 1 87 ? 12.723 4.829 -5.764 1.00 96.94 87 ARG A O 1
ATOM 711 N N . ALA A 1 88 ? 11.488 4.477 -3.914 1.00 97.00 88 ALA A N 1
ATOM 712 C CA . ALA A 1 88 ? 11.573 3.019 -3.966 1.00 97.00 88 ALA A CA 1
ATOM 713 C C . ALA A 1 88 ? 10.856 2.421 -5.173 1.00 97.00 88 ALA A C 1
ATOM 715 O O . ALA A 1 88 ? 11.403 1.528 -5.824 1.00 97.00 88 ALA A O 1
ATOM 716 N N . LEU A 1 89 ? 9.681 2.952 -5.519 1.00 96.00 89 LEU A N 1
ATOM 717 C CA . LEU A 1 89 ? 8.971 2.575 -6.737 1.00 96.00 89 LEU A CA 1
ATOM 718 C C . LEU A 1 89 ? 9.818 2.883 -7.979 1.00 96.00 89 LEU A C 1
ATOM 720 O O . LEU A 1 89 ? 10.100 1.978 -8.758 1.00 96.00 89 LEU A O 1
ATOM 724 N N . ARG A 1 90 ? 10.321 4.115 -8.115 1.00 95.81 90 ARG A N 1
ATOM 725 C CA . ARG A 1 90 ? 11.164 4.535 -9.250 1.00 95.81 90 ARG A CA 1
ATOM 726 C C . ARG A 1 90 ? 12.422 3.692 -9.412 1.00 95.81 90 ARG A C 1
ATOM 728 O O . ARG A 1 90 ? 12.716 3.231 -10.512 1.00 95.81 90 ARG A O 1
ATOM 735 N N . SER A 1 91 ? 13.147 3.458 -8.319 1.00 93.31 91 SER A N 1
ATOM 736 C CA . SER A 1 91 ? 14.356 2.630 -8.344 1.00 93.31 91 SER A CA 1
ATOM 737 C C . SER A 1 91 ? 14.053 1.180 -8.718 1.00 93.31 91 SER A C 1
ATOM 739 O O . SER A 1 91 ? 14.873 0.534 -9.367 1.00 93.31 91 SER A O 1
ATOM 741 N N . SER A 1 92 ? 12.894 0.665 -8.309 1.00 92.25 92 SER A N 1
ATOM 742 C CA . SER A 1 92 ? 12.462 -0.691 -8.640 1.00 92.25 92 SER A CA 1
ATOM 743 C C . SER A 1 92 ? 12.099 -0.809 -10.118 1.00 92.25 92 SER A C 1
ATOM 745 O O . SER A 1 92 ? 12.580 -1.718 -10.786 1.00 92.25 92 SER A O 1
ATOM 747 N N . VAL A 1 93 ? 11.330 0.146 -10.654 1.00 91.31 93 VAL A N 1
ATOM 748 C CA . VAL A 1 93 ? 10.954 0.189 -12.078 1.00 91.31 93 VAL A CA 1
ATOM 749 C C . VAL A 1 93 ? 12.181 0.275 -12.978 1.00 91.31 93 VAL A C 1
ATOM 751 O O . VAL A 1 93 ? 12.250 -0.444 -13.967 1.00 91.31 93 VAL A O 1
ATOM 754 N N . ALA A 1 94 ? 13.177 1.087 -12.615 1.00 89.69 94 ALA A N 1
ATOM 755 C CA . ALA A 1 94 ? 14.395 1.255 -13.410 1.00 89.69 94 ALA A CA 1
ATOM 756 C C . ALA A 1 94 ? 15.219 -0.038 -13.583 1.00 89.69 94 ALA A C 1
ATOM 758 O O . ALA A 1 94 ? 16.020 -0.133 -14.509 1.00 89.69 94 ALA A O 1
ATOM 759 N N . VAL A 1 95 ? 15.048 -1.017 -12.689 1.00 88.50 95 VAL A N 1
ATOM 760 C CA . VAL A 1 95 ? 15.777 -2.299 -12.700 1.00 88.50 95 VAL A CA 1
ATOM 761 C C . VAL A 1 95 ? 14.873 -3.481 -13.060 1.00 88.50 95 VAL A C 1
ATOM 763 O O . VAL A 1 95 ? 15.365 -4.584 -13.308 1.00 88.50 95 VAL A O 1
ATOM 766 N N . CYS A 1 96 ? 13.560 -3.261 -13.111 1.00 82.44 96 CYS A N 1
ATOM 767 C CA . CYS A 1 96 ? 12.583 -4.281 -13.448 1.00 82.44 96 CYS A CA 1
ATOM 768 C C . CYS A 1 96 ? 12.838 -4.806 -14.866 1.00 82.44 96 CYS A C 1
ATOM 770 O O . CYS A 1 96 ? 12.964 -4.034 -15.814 1.00 82.44 96 CYS A O 1
ATOM 772 N N . SER A 1 97 ? 12.905 -6.127 -15.002 1.00 75.56 97 SER A N 1
ATOM 773 C CA . SER A 1 97 ? 12.860 -6.810 -16.293 1.00 75.56 97 SER A CA 1
ATOM 774 C C . SER A 1 97 ? 11.528 -7.539 -16.436 1.00 75.56 97 SER A C 1
ATOM 776 O O . SER A 1 97 ? 10.881 -7.836 -15.432 1.00 75.56 97 SER A O 1
ATOM 778 N N . ASP A 1 98 ? 11.148 -7.890 -17.665 1.00 70.19 98 ASP A N 1
ATOM 779 C CA . ASP A 1 98 ? 9.864 -8.548 -17.973 1.00 70.19 98 ASP A CA 1
ATOM 780 C C . ASP A 1 98 ? 9.622 -9.848 -17.179 1.00 70.19 98 ASP A C 1
ATOM 782 O O . ASP A 1 98 ? 8.487 -10.271 -16.979 1.00 70.19 98 ASP A O 1
ATOM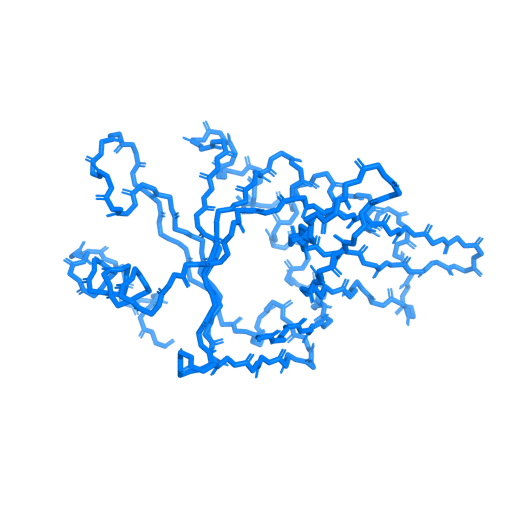 786 N N . TYR A 1 99 ? 10.693 -10.477 -16.685 1.00 66.88 99 TYR A N 1
ATOM 787 C CA . TYR A 1 99 ? 10.646 -11.749 -15.960 1.00 66.88 99 TYR A CA 1
ATOM 788 C C . TYR A 1 99 ? 10.576 -11.603 -14.436 1.00 66.88 99 TYR A C 1
ATOM 790 O O . TYR A 1 99 ? 10.233 -12.562 -13.745 1.00 66.88 99 TYR A O 1
ATOM 798 N N . ASN A 1 100 ? 10.926 -10.438 -13.888 1.00 78.56 100 ASN A N 1
ATOM 799 C CA . ASN A 1 100 ? 11.130 -10.266 -12.455 1.00 78.56 100 ASN A CA 1
ATOM 800 C C . ASN A 1 100 ? 10.290 -9.120 -11.919 1.00 78.56 100 ASN A C 1
ATOM 802 O O . ASN A 1 100 ? 10.595 -7.941 -12.078 1.00 78.56 100 ASN A O 1
ATOM 806 N N . ARG A 1 101 ? 9.241 -9.506 -11.209 1.00 86.31 101 ARG A N 1
ATOM 807 C CA . ARG A 1 101 ? 8.245 -8.591 -10.678 1.00 86.31 101 ARG A CA 1
ATOM 808 C C . ARG A 1 101 ? 8.725 -7.938 -9.390 1.00 86.31 101 ARG A C 1
ATOM 810 O O . ARG A 1 101 ? 9.382 -8.581 -8.571 1.00 86.31 101 ARG A O 1
ATOM 817 N N . LEU A 1 102 ? 8.321 -6.688 -9.178 1.00 95.00 102 LEU A N 1
ATOM 818 C CA . LEU A 1 102 ? 8.560 -5.983 -7.923 1.00 95.00 102 LEU A CA 1
ATOM 819 C C . LEU A 1 102 ? 7.840 -6.699 -6.773 1.00 95.00 102 LEU A C 1
ATOM 821 O O . LEU A 1 102 ? 6.613 -6.786 -6.747 1.00 95.00 102 LEU A O 1
ATOM 825 N N . GLN A 1 103 ? 8.606 -7.186 -5.802 1.00 96.38 103 GLN A N 1
ATOM 826 C CA . GLN A 1 103 ? 8.089 -7.752 -4.567 1.00 96.38 103 GLN A CA 1
ATOM 827 C C . GLN A 1 103 ? 8.076 -6.696 -3.460 1.00 96.38 103 GLN A C 1
ATOM 829 O O . GLN A 1 103 ? 9.080 -6.028 -3.216 1.00 96.38 103 GLN A O 1
ATOM 834 N N . ILE A 1 104 ? 6.976 -6.622 -2.713 1.00 97.69 104 ILE A N 1
ATOM 835 C CA . ILE A 1 104 ? 6.878 -5.821 -1.494 1.00 97.69 104 ILE A CA 1
ATOM 836 C C . ILE A 1 104 ? 6.651 -6.748 -0.305 1.00 97.69 104 ILE A C 1
ATOM 838 O O . ILE A 1 104 ? 5.867 -7.698 -0.372 1.00 97.69 104 ILE A O 1
ATOM 842 N N . LYS A 1 105 ? 7.354 -6.507 0.802 1.00 97.94 105 LYS A N 1
ATOM 843 C CA . LYS A 1 105 ? 7.177 -7.267 2.043 1.00 97.94 105 LYS A CA 1
ATOM 844 C C . LYS A 1 105 ? 7.376 -6.401 3.274 1.00 97.94 105 LYS A C 1
ATOM 846 O O . LYS A 1 105 ? 8.243 -5.535 3.310 1.00 97.94 105 LYS A O 1
ATOM 851 N N . LEU A 1 106 ? 6.601 -6.692 4.309 1.00 97.69 106 LEU A N 1
ATOM 852 C CA . LEU A 1 106 ? 6.803 -6.120 5.631 1.00 97.69 106 LEU A CA 1
ATOM 853 C C . LEU A 1 106 ? 7.841 -6.956 6.381 1.00 97.69 106 LEU A C 1
ATOM 855 O O . LEU A 1 106 ? 7.657 -8.162 6.566 1.00 97.69 106 LEU A O 1
ATOM 859 N N . VAL A 1 107 ? 8.919 -6.319 6.827 1.00 96.12 107 VAL A N 1
ATOM 860 C CA . VAL A 1 107 ? 10.004 -6.974 7.563 1.00 96.12 107 VAL A CA 1
ATOM 861 C C . VAL A 1 107 ? 10.331 -6.213 8.836 1.00 96.12 107 VAL A C 1
ATOM 863 O O . VAL A 1 107 ? 10.099 -5.012 8.950 1.00 96.12 107 VAL A O 1
ATOM 866 N N . LYS A 1 108 ? 10.892 -6.925 9.809 1.00 92.94 108 LYS A N 1
ATOM 867 C CA . LYS A 1 108 ? 11.448 -6.335 11.023 1.00 92.94 108 LYS A 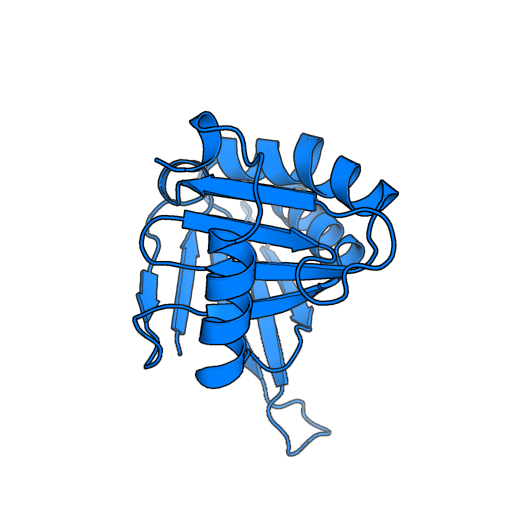CA 1
ATOM 868 C C . LYS A 1 108 ? 12.949 -6.585 11.004 1.00 92.94 108 LYS A C 1
ATOM 870 O O . LYS A 1 108 ? 13.354 -7.737 10.864 1.00 92.94 108 LYS A O 1
ATOM 875 N N . LYS A 1 109 ? 13.758 -5.534 11.107 1.00 90.75 109 LYS A N 1
ATOM 876 C CA . LYS A 1 109 ? 15.222 -5.635 11.064 1.00 90.75 109 LYS A CA 1
ATOM 877 C C . LYS A 1 109 ? 15.825 -5.110 12.360 1.00 90.75 109 LYS A C 1
ATOM 879 O O . LYS A 1 109 ? 15.363 -4.110 12.902 1.00 90.75 109 LYS A O 1
ATOM 884 N N . VAL A 1 110 ? 16.835 -5.814 12.858 1.00 84.94 110 VAL A N 1
ATOM 885 C CA . VAL A 1 110 ? 17.688 -5.366 13.963 1.00 84.94 110 VAL A CA 1
ATOM 886 C C . VAL A 1 110 ? 18.952 -4.818 13.318 1.00 84.94 110 VAL A C 1
ATOM 888 O O . VAL A 1 110 ? 19.630 -5.541 12.590 1.00 84.94 110 VAL A O 1
ATOM 891 N N . ASN A 1 111 ? 19.233 -3.535 13.523 1.00 74.94 111 ASN A N 1
ATOM 892 C CA . ASN A 1 111 ? 20.451 -2.928 12.997 1.00 74.94 111 ASN A CA 1
ATOM 893 C C . ASN A 1 111 ? 21.619 -3.248 13.937 1.00 74.94 111 ASN A C 1
ATOM 895 O O . ASN A 1 111 ? 21.418 -3.363 15.141 1.00 74.94 111 ASN A O 1
ATOM 899 N N . GLN A 1 112 ? 22.843 -3.331 13.408 1.00 71.50 112 GLN A N 1
ATOM 900 C CA . GLN A 1 112 ? 24.041 -3.702 14.184 1.00 71.50 112 GLN A CA 1
ATOM 901 C C . GLN A 1 112 ? 24.276 -2.815 15.425 1.00 71.50 112 GLN A C 1
ATOM 903 O O . GLN A 1 112 ? 24.841 -3.281 16.406 1.00 71.50 112 GLN A O 1
ATOM 908 N N . ASN A 1 113 ? 23.766 -1.577 15.414 1.00 71.19 113 ASN A N 1
ATOM 909 C CA . ASN A 1 113 ? 23.932 -0.599 16.494 1.00 71.19 113 ASN A CA 1
ATOM 910 C C . ASN A 1 113 ? 22.668 -0.397 17.355 1.00 71.19 113 ASN A C 1
ATOM 912 O O . ASN A 1 113 ? 22.619 0.523 18.167 1.00 71.19 113 ASN A O 1
ATOM 916 N N . CYS A 1 114 ? 21.609 -1.190 17.162 1.00 68.12 114 CYS A N 1
ATOM 917 C CA . CYS A 1 114 ? 20.351 -1.044 17.896 1.00 68.12 114 CYS A CA 1
ATOM 918 C C . CYS A 1 114 ? 19.821 -2.399 18.351 1.00 68.12 114 CYS A C 1
ATOM 920 O O . CYS A 1 114 ? 19.607 -3.295 17.546 1.00 68.12 114 CYS A O 1
ATOM 922 N N . THR A 1 115 ? 19.502 -2.514 19.638 1.00 76.44 115 THR A N 1
ATOM 923 C CA . THR A 1 115 ? 18.838 -3.699 20.205 1.00 76.44 115 THR A CA 1
ATOM 924 C C . THR A 1 115 ? 17.347 -3.755 19.861 1.00 76.44 115 THR A C 1
ATOM 926 O O . THR A 1 115 ? 16.713 -4.804 19.973 1.00 76.44 115 THR A O 1
ATOM 929 N N . VAL A 1 116 ? 16.771 -2.634 19.415 1.00 80.06 116 VAL A N 1
ATOM 930 C CA . VAL A 1 116 ? 15.351 -2.527 19.078 1.00 80.06 116 VAL A CA 1
ATOM 931 C C . VAL A 1 116 ? 15.138 -2.817 17.596 1.00 80.06 116 VAL A C 1
ATOM 933 O O . VAL A 1 116 ? 15.615 -2.097 16.721 1.00 80.06 116 VAL A O 1
ATOM 936 N N . ALA A 1 117 ? 14.375 -3.872 17.316 1.00 86.31 117 ALA A N 1
ATOM 937 C CA . ALA A 1 117 ? 13.988 -4.238 15.961 1.00 86.31 117 ALA A CA 1
ATOM 938 C C . ALA A 1 117 ? 13.007 -3.207 15.366 1.00 86.31 117 ALA A C 1
ATOM 940 O O . ALA A 1 117 ? 11.914 -3.013 15.908 1.00 86.31 117 ALA A O 1
ATOM 941 N N . MET A 1 118 ? 13.364 -2.611 14.228 1.00 90.75 118 MET A N 1
ATOM 942 C CA . MET A 1 118 ? 12.576 -1.592 13.528 1.00 90.75 118 MET A CA 1
ATOM 943 C C . MET A 1 118 ? 11.790 -2.194 12.351 1.00 90.75 118 MET A C 1
ATOM 945 O O . MET A 1 118 ? 12.283 -3.115 11.690 1.00 90.75 118 MET A O 1
ATOM 949 N N . PRO A 1 119 ? 10.556 -1.729 12.095 1.00 95.50 119 PRO A N 1
ATOM 950 C CA . PRO A 1 119 ? 9.749 -2.194 10.977 1.00 95.50 119 PRO A CA 1
ATOM 951 C C . PRO A 1 119 ? 10.091 -1.452 9.675 1.00 95.50 119 PRO A C 1
ATOM 953 O O . PRO A 1 119 ? 10.273 -0.236 9.665 1.00 95.50 119 PRO A O 1
ATOM 956 N N . PHE A 1 120 ? 10.125 -2.191 8.567 1.00 97.25 120 PHE A N 1
ATOM 957 C CA . PHE A 1 120 ? 10.365 -1.657 7.229 1.00 97.25 120 PHE A CA 1
ATOM 958 C C . PHE A 1 120 ? 9.387 -2.253 6.220 1.00 97.25 120 PHE A C 1
ATOM 960 O O . PHE A 1 120 ? 9.068 -3.446 6.278 1.00 97.25 120 PHE A O 1
ATOM 967 N N . LEU A 1 121 ? 8.970 -1.435 5.257 1.00 98.06 121 LEU A N 1
ATOM 968 C CA . LEU A 1 121 ? 8.362 -1.904 4.019 1.00 98.06 121 LEU A CA 1
ATOM 969 C C . LEU A 1 121 ? 9.472 -2.056 2.976 1.00 98.06 121 LEU A C 1
ATOM 971 O O . LEU A 1 121 ? 10.019 -1.068 2.488 1.00 98.06 121 LEU A O 1
ATOM 975 N N . THR A 1 122 ? 9.846 -3.295 2.677 1.00 97.88 122 THR A N 1
ATOM 976 C CA . THR A 1 122 ? 10.937 -3.602 1.749 1.00 97.88 122 THR A CA 1
ATOM 977 C C . THR A 1 122 ? 10.405 -3.802 0.342 1.00 97.88 122 THR A C 1
ATOM 979 O O . THR A 1 122 ? 9.502 -4.613 0.136 1.00 97.88 122 THR A O 1
ATOM 982 N N . PHE A 1 123 ? 11.041 -3.129 -0.609 1.00 97.56 123 PHE A N 1
ATOM 983 C CA . PHE A 1 123 ? 10.873 -3.288 -2.047 1.00 97.56 123 PHE A CA 1
ATOM 984 C C . PHE A 1 123 ? 12.063 -4.087 -2.575 1.00 97.56 123 PHE A C 1
ATOM 986 O O . PHE A 1 123 ? 13.208 -3.724 -2.316 1.00 97.56 123 PHE A O 1
ATOM 993 N N . GLU A 1 124 ? 11.805 -5.189 -3.271 1.00 95.94 124 GLU A N 1
ATOM 994 C CA . GLU A 1 124 ? 12.831 -6.058 -3.848 1.00 95.94 124 GLU A CA 1
ATOM 995 C C . GLU A 1 124 ? 12.512 -6.306 -5.323 1.00 95.94 124 GLU A C 1
ATOM 997 O O . GLU A 1 124 ? 11.459 -6.847 -5.655 1.00 95.94 124 GLU A O 1
ATOM 1002 N N . THR A 1 125 ? 13.436 -5.918 -6.199 1.00 94.31 125 THR A N 1
ATOM 1003 C CA . THR A 1 125 ? 13.364 -6.155 -7.647 1.00 94.31 125 THR A CA 1
ATOM 1004 C C . THR A 1 125 ? 14.693 -6.711 -8.137 1.00 94.31 125 THR A C 1
ATOM 1006 O O . THR A 1 125 ? 15.756 -6.320 -7.649 1.00 94.31 125 THR A O 1
ATOM 1009 N N . ARG A 1 126 ? 14.652 -7.630 -9.102 1.00 90.56 126 ARG A N 1
ATOM 1010 C CA . ARG A 1 126 ? 15.839 -8.242 -9.713 1.00 90.56 126 ARG A CA 1
ATOM 1011 C C . ARG A 1 126 ? 15.801 -8.000 -11.218 1.00 90.56 126 ARG A C 1
ATOM 1013 O O . ARG A 1 126 ? 14.781 -8.229 -11.838 1.00 90.56 126 ARG A O 1
ATOM 1020 N N . GLY A 1 127 ? 16.892 -7.555 -11.811 1.00 84.94 127 GLY A N 1
ATOM 1021 C CA . GLY A 1 127 ? 17.083 -7.491 -13.257 1.00 84.94 127 GLY A CA 1
ATOM 1022 C C . GLY A 1 127 ? 17.877 -8.696 -13.768 1.00 84.94 127 GLY A C 1
ATOM 1023 O O . GLY A 1 127 ? 18.097 -9.671 -13.050 1.00 84.94 127 GLY A O 1
ATOM 1024 N N . PHE A 1 128 ? 18.359 -8.615 -15.009 1.00 78.75 128 PHE A N 1
ATOM 1025 C CA . PHE A 1 128 ? 19.149 -9.679 -15.647 1.00 78.75 128 PHE A CA 1
ATOM 1026 C C . PHE A 1 128 ? 20.490 -9.957 -14.930 1.00 78.75 128 PHE A C 1
ATOM 1028 O O . PHE A 1 128 ? 20.916 -11.105 -14.843 1.00 78.75 128 PHE A O 1
ATOM 1035 N N . LYS A 1 129 ? 21.148 -8.916 -14.392 1.00 86.44 129 LYS A N 1
ATOM 1036 C CA . LYS A 1 129 ? 22.408 -8.997 -13.611 1.00 86.44 129 LYS A CA 1
ATOM 1037 C C . LYS A 1 129 ? 22.488 -7.957 -12.483 1.00 86.44 129 LYS A C 1
ATOM 1039 O O . LYS A 1 129 ? 23.568 -7.577 -12.043 1.00 86.44 129 LYS A O 1
ATOM 1044 N N . SER A 1 130 ? 21.345 -7.453 -12.045 1.00 88.00 130 SER A N 1
ATOM 1045 C CA . SER A 1 130 ? 21.241 -6.374 -11.063 1.00 88.00 130 SER A CA 1
ATOM 1046 C C . SER A 1 130 ? 20.109 -6.672 -10.091 1.00 88.00 130 SER A C 1
ATOM 1048 O O . SER A 1 130 ? 19.215 -7.460 -10.386 1.00 88.00 130 SER A O 1
ATOM 1050 N N . ALA A 1 131 ? 20.143 -6.071 -8.908 1.00 91.31 131 ALA A N 1
ATOM 1051 C CA . ALA A 1 131 ? 19.043 -6.144 -7.962 1.00 91.31 131 ALA A CA 1
ATOM 1052 C C . ALA A 1 131 ? 18.978 -4.851 -7.161 1.00 91.31 131 ALA A C 1
ATOM 1054 O O . ALA A 1 131 ? 20.007 -4.269 -6.820 1.00 91.31 131 ALA A O 1
ATOM 1055 N N . VAL A 1 132 ? 17.760 -4.426 -6.856 1.00 94.00 132 VAL A N 1
ATOM 1056 C CA . VAL A 1 132 ? 17.486 -3.296 -5.976 1.00 94.00 132 VAL A CA 1
ATOM 1057 C C . VAL A 1 132 ? 16.686 -3.824 -4.805 1.00 94.00 132 VAL A C 1
ATOM 1059 O O . VAL A 1 132 ? 15.620 -4.414 -4.980 1.00 94.00 132 VAL A O 1
ATOM 1062 N N . ILE A 1 133 ? 17.220 -3.605 -3.608 1.00 95.56 133 ILE A N 1
ATOM 1063 C CA . ILE A 1 133 ? 16.517 -3.836 -2.354 1.00 95.56 133 ILE A CA 1
ATOM 1064 C C . ILE A 1 133 ? 16.494 -2.507 -1.623 1.00 95.56 133 ILE A C 1
ATOM 1066 O O . ILE A 1 133 ? 17.547 -1.968 -1.284 1.00 95.56 133 ILE A O 1
ATOM 1070 N N . GLN A 1 134 ? 15.299 -1.984 -1.383 1.00 96.19 134 GLN A N 1
ATOM 1071 C CA . GLN A 1 134 ? 15.120 -0.737 -0.661 1.00 96.19 134 GLN A CA 1
ATOM 1072 C C . GLN A 1 134 ? 14.201 -0.951 0.529 1.00 96.19 134 GLN A C 1
ATOM 1074 O O . GLN A 1 134 ? 13.048 -1.354 0.385 1.00 96.19 134 GLN A O 1
ATOM 1079 N N . ASP A 1 135 ? 14.727 -0.669 1.715 1.00 96.50 135 ASP A N 1
ATOM 1080 C CA . ASP A 1 135 ? 13.970 -0.708 2.956 1.00 96.50 135 ASP A CA 1
ATOM 1081 C C . ASP A 1 135 ? 13.444 0.684 3.275 1.00 96.50 135 ASP A C 1
ATOM 1083 O O . ASP A 1 135 ? 14.216 1.606 3.546 1.00 96.50 135 ASP A O 1
ATOM 1087 N N . ILE A 1 136 ? 12.124 0.837 3.261 1.00 97.50 136 ILE A N 1
ATOM 1088 C CA . ILE A 1 136 ? 11.481 2.080 3.671 1.00 97.50 136 ILE A CA 1
ATOM 1089 C C . ILE A 1 136 ? 11.143 1.969 5.155 1.00 97.50 136 ILE A C 1
ATOM 1091 O O . ILE A 1 136 ? 10.370 1.075 5.518 1.00 97.50 136 ILE A O 1
ATOM 1095 N N . PRO A 1 137 ? 11.697 2.828 6.027 1.00 96.38 137 PRO A N 1
ATOM 1096 C CA . PRO A 1 137 ? 11.285 2.861 7.420 1.00 96.38 137 PRO A CA 1
ATOM 1097 C C . PRO A 1 137 ? 9.813 3.265 7.499 1.00 96.38 137 PRO A C 1
ATOM 1099 O O . PRO A 1 137 ? 9.374 4.202 6.833 1.00 96.38 137 PRO A O 1
ATOM 1102 N N . ILE A 1 138 ? 9.056 2.552 8.321 1.00 97.38 138 ILE A N 1
ATOM 1103 C CA . ILE A 1 138 ? 7.652 2.865 8.591 1.00 97.38 138 ILE A CA 1
ATOM 1104 C C . ILE A 1 138 ? 7.473 3.141 10.080 1.00 97.38 138 ILE A C 1
ATOM 1106 O O . ILE A 1 138 ? 8.321 2.770 10.900 1.00 97.38 138 ILE A O 1
ATOM 1110 N N . SER A 1 139 ? 6.356 3.761 10.459 1.00 96.44 139 SER A N 1
ATOM 1111 C CA . SER A 1 139 ? 6.011 3.823 11.878 1.00 96.44 139 SER A CA 1
ATOM 1112 C C . SER A 1 139 ? 5.826 2.420 12.453 1.00 96.44 139 SER A C 1
ATOM 1114 O O . SER A 1 139 ? 5.623 1.433 11.737 1.00 96.44 139 SER A O 1
ATOM 1116 N N . LYS A 1 140 ? 5.803 2.327 13.786 1.00 94.25 140 LYS A N 1
ATOM 1117 C CA . LYS A 1 140 ? 5.240 1.144 14.437 1.00 94.25 140 LYS A CA 1
ATOM 1118 C C . LYS A 1 140 ? 3.830 0.910 13.868 1.00 94.25 140 LYS A C 1
ATOM 1120 O O . LYS A 1 140 ? 3.047 1.864 13.841 1.00 94.25 140 LYS A O 1
ATOM 1125 N N . PRO A 1 141 ? 3.507 -0.312 13.410 1.00 95.56 141 PRO A N 1
ATOM 1126 C CA . PRO A 1 141 ? 2.158 -0.598 12.954 1.00 95.56 141 PRO A CA 1
ATOM 1127 C C . PRO A 1 141 ? 1.138 -0.360 14.058 1.00 95.56 141 PRO A C 1
ATOM 1129 O O . PRO A 1 141 ? 1.414 -0.621 15.234 1.00 95.56 141 PRO A O 1
ATOM 1132 N N . LEU A 1 142 ? -0.008 0.184 13.658 1.00 96.00 142 LEU A N 1
ATOM 1133 C CA . LEU A 1 142 ? -1.055 0.623 14.563 1.00 96.00 142 LEU A CA 1
ATOM 1134 C C . LEU A 1 142 ? -1.553 -0.544 15.423 1.00 96.00 142 LEU A C 1
ATOM 1136 O O . LEU A 1 142 ? -1.657 -1.691 14.974 1.00 96.00 142 LEU A O 1
ATOM 1140 N N . SER A 1 143 ? -1.847 -0.242 16.686 1.00 95.25 143 SER A N 1
ATOM 1141 C CA . SER A 1 143 ? -2.482 -1.196 17.596 1.00 95.25 143 SER A CA 1
ATOM 1142 C C . SER A 1 143 ? -3.908 -1.522 17.143 1.00 95.25 143 SER A C 1
ATOM 1144 O O . SER A 1 143 ? -4.494 -0.799 16.341 1.00 95.25 143 SER A O 1
ATOM 1146 N N . ARG A 1 144 ? -4.503 -2.592 17.688 1.00 95.19 144 ARG A N 1
ATOM 1147 C CA . ARG A 1 144 ? -5.891 -2.967 17.374 1.00 95.19 144 ARG A CA 1
ATOM 1148 C C . ARG A 1 144 ? -6.865 -1.804 17.588 1.00 95.19 144 ARG A C 1
ATOM 1150 O O . ARG A 1 144 ? -7.672 -1.540 16.709 1.00 95.19 144 ARG A O 1
ATOM 1157 N N . ALA A 1 145 ? -6.755 -1.103 18.717 1.00 95.56 145 ALA A N 1
ATOM 1158 C CA . ALA A 1 145 ? -7.608 0.041 19.034 1.00 95.56 145 ALA A CA 1
ATOM 1159 C C . ALA A 1 145 ? -7.472 1.164 17.993 1.00 95.56 145 ALA A C 1
ATOM 1161 O O . ALA A 1 145 ? -8.475 1.637 17.476 1.00 95.56 145 ALA A O 1
ATOM 1162 N N . GLN A 1 146 ? -6.239 1.507 17.610 1.00 95.50 146 GLN A N 1
ATOM 1163 C CA . GLN A 1 146 ? -5.975 2.532 16.593 1.00 95.50 146 GLN A CA 1
ATOM 1164 C C . GLN A 1 146 ? -6.452 2.120 15.193 1.00 95.50 146 GLN A C 1
ATOM 1166 O O . GLN A 1 146 ? -6.889 2.961 14.420 1.00 95.50 146 GLN A O 1
ATOM 1171 N N . VAL A 1 147 ? -6.379 0.830 14.843 1.00 94.88 147 VAL A N 1
ATOM 1172 C CA . VAL A 1 147 ? -6.937 0.329 13.575 1.00 94.88 147 VAL A CA 1
ATOM 1173 C C . VAL A 1 147 ? -8.463 0.429 13.574 1.00 94.88 147 VAL A C 1
ATOM 1175 O O . VAL A 1 147 ? -9.034 0.790 12.552 1.00 94.88 147 VAL A O 1
ATOM 1178 N N . VAL A 1 148 ? -9.123 0.132 14.699 1.00 94.00 148 VAL A N 1
ATOM 1179 C CA . VAL A 1 148 ? -10.580 0.303 14.828 1.00 94.00 148 VAL A CA 1
ATOM 1180 C C . VAL A 1 148 ? -10.960 1.778 14.721 1.00 94.00 148 VAL A C 1
ATOM 1182 O O . VAL A 1 148 ? -11.880 2.106 13.987 1.00 94.00 148 VAL A O 1
ATOM 1185 N N . GLU A 1 149 ? -10.230 2.669 15.388 1.00 94.44 149 GLU A N 1
ATOM 1186 C CA . GLU A 1 149 ? -10.440 4.116 15.283 1.00 94.44 149 GLU A CA 1
ATOM 1187 C C . GLU A 1 149 ? -10.287 4.614 13.838 1.00 94.44 149 GLU A C 1
ATOM 1189 O O . GLU A 1 149 ? -11.167 5.300 13.324 1.00 94.44 149 GLU A O 1
ATOM 1194 N N . LEU A 1 150 ? -9.218 4.195 13.149 1.00 93.31 150 LEU A N 1
ATOM 1195 C CA . LEU A 1 150 ? -8.987 4.520 11.740 1.00 93.31 150 LEU A CA 1
ATOM 1196 C C . LEU A 1 150 ? -10.099 3.985 10.831 1.00 93.31 150 LEU A C 1
ATOM 1198 O O . LEU A 1 150 ? -10.506 4.679 9.903 1.00 93.31 150 LEU A O 1
ATOM 1202 N N . GLN A 1 151 ? -10.594 2.774 11.097 1.00 92.69 151 GLN A N 1
ATOM 1203 C CA . GLN A 1 151 ? -11.713 2.202 10.352 1.00 92.69 151 GLN A CA 1
ATOM 1204 C C . GLN A 1 151 ? -13.005 2.983 10.598 1.00 92.69 151 GLN A C 1
ATOM 1206 O O . GLN A 1 151 ? -13.680 3.329 9.641 1.00 92.69 151 GLN A O 1
ATOM 1211 N N . ASN A 1 152 ? -13.325 3.309 11.850 1.00 92.00 152 ASN A N 1
ATOM 1212 C CA . ASN A 1 152 ? -14.528 4.071 12.172 1.00 92.00 152 ASN A CA 1
ATOM 1213 C C . ASN A 1 152 ? -14.495 5.453 11.510 1.00 92.00 152 ASN A C 1
ATOM 1215 O O . ASN A 1 152 ? -15.496 5.887 10.954 1.00 92.00 152 ASN A O 1
ATOM 1219 N N . ALA A 1 153 ? -13.340 6.127 11.517 1.00 90.94 153 ALA A N 1
ATOM 1220 C CA . ALA A 1 153 ? -13.172 7.401 10.825 1.00 90.94 153 ALA A CA 1
ATOM 1221 C C . ALA A 1 153 ? -13.357 7.266 9.304 1.00 90.94 153 ALA A C 1
ATOM 1223 O O . ALA A 1 153 ? -13.930 8.153 8.679 1.00 90.94 153 ALA A O 1
ATOM 1224 N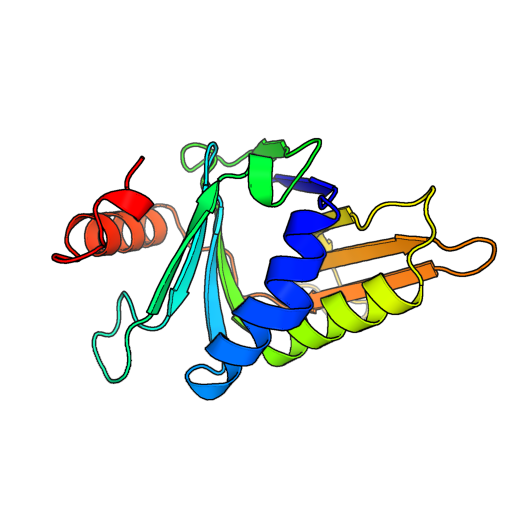 N . LEU A 1 154 ? -12.908 6.152 8.714 1.00 90.19 154 LEU A N 1
ATOM 1225 C CA . LEU A 1 154 ? -13.124 5.851 7.298 1.00 90.19 154 LEU A CA 1
ATOM 1226 C C . LEU A 1 154 ? -14.608 5.610 6.991 1.00 90.19 154 LEU A C 1
ATOM 1228 O O . LEU A 1 154 ? -15.113 6.150 6.015 1.00 90.19 154 LEU A O 1
ATOM 1232 N N . ASP A 1 155 ? -15.302 4.849 7.836 1.00 87.94 155 ASP A N 1
ATOM 1233 C CA . ASP A 1 155 ? -16.727 4.537 7.676 1.00 87.94 155 ASP A CA 1
ATOM 1234 C C . ASP A 1 155 ? -17.612 5.782 7.891 1.00 87.94 155 ASP A C 1
ATOM 1236 O O . ASP A 1 155 ? -18.686 5.904 7.305 1.00 87.94 155 ASP A O 1
ATOM 1240 N N . MET A 1 156 ? -17.157 6.721 8.730 1.00 85.56 156 MET A N 1
ATOM 1241 C CA . MET A 1 156 ? -17.829 7.994 9.006 1.00 85.56 156 MET A CA 1
ATOM 1242 C C . MET A 1 156 ? -17.525 9.094 7.988 1.00 85.56 156 MET A C 1
ATOM 1244 O O . MET A 1 156 ? -18.231 10.104 7.985 1.00 85.56 156 MET A O 1
ATOM 1248 N N . ALA A 1 157 ? -16.488 8.946 7.160 1.00 80.44 157 ALA A N 1
ATOM 1249 C CA . ALA A 1 157 ? -16.162 9.920 6.129 1.00 80.44 157 ALA A CA 1
ATOM 1250 C C . ALA A 1 157 ? -17.283 9.936 5.073 1.00 80.44 157 ALA A C 1
ATOM 1252 O O . ALA A 1 157 ? -17.316 9.128 4.144 1.00 80.44 157 ALA A O 1
ATOM 1253 N N . GLN A 1 158 ? -18.243 10.845 5.263 1.00 56.22 158 GLN A N 1
ATOM 1254 C CA . GLN A 1 158 ? -19.307 11.134 4.306 1.00 56.22 158 GLN A CA 1
ATOM 1255 C C . GLN A 1 158 ? -18.688 11.679 3.007 1.00 56.22 158 GLN A C 1
ATOM 1257 O O . GLN A 1 158 ? -17.632 12.306 3.033 1.00 56.22 158 GLN A O 1
ATOM 1262 N N . ASP A 1 159 ? -19.328 11.398 1.871 1.00 59.97 159 ASP A N 1
ATOM 1263 C CA . ASP A 1 159 ? -18.897 11.787 0.516 1.00 59.97 159 ASP A CA 1
ATOM 1264 C C . ASP A 1 159 ? -17.676 11.063 -0.073 1.00 59.97 159 ASP A C 1
ATOM 1266 O O . ASP A 1 159 ? -17.139 11.498 -1.094 1.00 59.97 159 ASP A O 1
ATOM 1270 N N . ILE A 1 160 ? -17.275 9.902 0.461 1.00 57.19 160 ILE A N 1
ATOM 1271 C CA . ILE A 1 160 ? -16.478 8.968 -0.347 1.00 57.19 160 ILE A CA 1
ATOM 1272 C C . ILE A 1 160 ? -17.367 8.537 -1.528 1.00 57.19 160 ILE A C 1
ATOM 1274 O O . ILE A 1 160 ? -18.439 7.967 -1.299 1.00 57.19 160 ILE A O 1
ATOM 1278 N N . PRO A 1 161 ? -16.978 8.799 -2.792 1.00 55.59 161 PRO A N 1
ATOM 1279 C CA . PRO A 1 161 ? -17.758 8.359 -3.939 1.00 55.59 161 PRO A CA 1
ATOM 1280 C C . PRO A 1 161 ? -18.070 6.865 -3.818 1.00 55.59 161 PRO A C 1
ATOM 1282 O O . PRO A 1 161 ? -17.168 6.077 -3.544 1.00 55.59 161 PRO A O 1
ATOM 1285 N N . GLN A 1 162 ? -19.320 6.453 -4.058 1.00 51.38 162 GLN A N 1
ATOM 1286 C CA . GLN A 1 162 ? -19.719 5.034 -3.990 1.00 51.38 162 GLN A CA 1
ATOM 1287 C C . GLN A 1 162 ? -18.850 4.122 -4.875 1.00 51.38 162 GLN A C 1
ATOM 1289 O O . GLN A 1 162 ? -18.730 2.929 -4.609 1.00 51.38 162 GLN A O 1
ATOM 1294 N N . THR A 1 163 ? -18.192 4.686 -5.892 1.00 53.00 163 THR A N 1
ATOM 1295 C CA . THR A 1 163 ? -17.202 4.012 -6.742 1.00 53.00 163 THR A CA 1
ATOM 1296 C C . THR A 1 163 ? -15.934 3.563 -6.007 1.00 53.00 163 THR A C 1
ATOM 1298 O O . THR A 1 163 ? -15.158 2.801 -6.576 1.00 53.00 163 THR A O 1
ATOM 1301 N N . LEU A 1 164 ? -15.714 4.007 -4.766 1.00 47.00 164 LEU A N 1
ATOM 1302 C CA . LEU A 1 164 ? -14.601 3.606 -3.904 1.00 47.00 164 LEU A CA 1
ATOM 1303 C C . LEU A 1 164 ? -15.020 2.650 -2.769 1.00 47.00 164 LEU A C 1
ATOM 1305 O O . LEU A 1 164 ? -14.139 2.184 -2.061 1.00 47.00 164 LEU A O 1
ATOM 1309 N N . ILE A 1 165 ? -16.315 2.351 -2.579 1.00 47.06 165 ILE A N 1
ATOM 1310 C CA . ILE A 1 165 ? -16.840 1.598 -1.411 1.00 47.06 165 ILE A CA 1
ATOM 1311 C C . ILE A 1 165 ? -17.138 0.111 -1.738 1.00 47.06 165 ILE A C 1
ATOM 1313 O O . ILE A 1 165 ? -17.575 -0.633 -0.865 1.00 47.06 165 ILE A O 1
ATOM 1317 N N . GLN A 1 166 ? -16.900 -0.366 -2.967 1.00 47.47 166 GLN A N 1
ATOM 1318 C CA . GLN A 1 166 ? -17.200 -1.761 -3.353 1.00 47.47 166 GLN A CA 1
ATOM 1319 C C . GLN A 1 166 ? -16.066 -2.740 -3.041 1.00 47.47 166 GLN A C 1
ATOM 1321 O O . GLN A 1 166 ? -14.934 -2.492 -3.503 1.00 47.47 166 GLN A O 1
#

Organism: Medicago truncatula (NCBI:txid3880)

Foldseek 3Di:
DKWKFFWDPQQLCCCQVPDLVVVVVQDQKFKFKDDPFWTWTWDPLQPVPGDTDIDIDTCVSTGDPTDFDDPLNSMWIWMFGSVLVNVLSVVQVVQADPVWTWMWIWDWDADPPHPDTFIWTWIWTHHPDDIDIGTTGIGDIDDSVVVVVSVVSVVPPPPPPPVRVD

pLDDT: mean 90.28, std 11.29, range [47.0, 98.12]

Secondary structure (DSSP, 8-state):
-EEEEEEPHHHHHIIIIIIHHHHTTT-SEEEEEE-SSEEEEEESTTT--S--EEEEEEHHHHEEEEEEE-TTTT-EEEEEEHHHHHHHHHHHHTT-BTTBPPEEEEEEE--TT-SSPEEEEEEEEE-SS-EEEEEEEBPPPPPHHHHHHHHHHHHH-TT--GGG--

Radius of gyration: 15.82 Å; chains: 1; bounding box: 44×34×38 Å